Protein AF-A0A345CRF9-F1 (afdb_monomer_lite)

Structure (mmCIF, N/CA/C/O backbone):
data_AF-A0A345CRF9-F1
#
_entry.id   AF-A0A345CRF9-F1
#
loop_
_atom_site.group_PDB
_atom_site.id
_atom_site.type_symbol
_atom_site.label_atom_id
_atom_site.label_alt_id
_atom_site.label_comp_id
_atom_site.label_asym_id
_atom_site.label_entity_id
_atom_site.label_seq_id
_atom_site.pdbx_PDB_ins_code
_atom_site.Cartn_x
_atom_site.Cartn_y
_atom_site.Cartn_z
_atom_site.occupancy
_atom_site.B_iso_or_equiv
_atom_site.auth_seq_id
_atom_site.auth_comp_id
_atom_site.auth_asym_id
_atom_site.auth_atom_id
_atom_site.pdbx_PDB_model_num
ATOM 1 N N . MET A 1 1 ? -16.355 -22.067 32.790 1.00 40.66 1 MET A N 1
ATOM 2 C CA . MET A 1 1 ? -16.283 -21.937 31.319 1.00 40.66 1 MET A CA 1
ATOM 3 C C . MET A 1 1 ? -16.174 -20.460 30.984 1.00 40.66 1 MET A C 1
ATOM 5 O O . MET A 1 1 ? -17.051 -19.700 31.377 1.00 40.66 1 MET A O 1
ATOM 9 N N . LEU A 1 2 ? -15.062 -20.047 30.375 1.00 38.03 2 LEU A N 1
ATOM 10 C CA . LEU A 1 2 ? -14.796 -18.657 30.000 1.00 38.03 2 LEU A CA 1
ATOM 11 C C . LEU A 1 2 ? -15.729 -18.253 28.853 1.00 38.03 2 LEU A C 1
ATOM 13 O O . LEU A 1 2 ? -15.711 -18.870 27.791 1.00 38.03 2 LEU A O 1
ATOM 17 N N . LYS A 1 3 ? -16.559 -17.233 29.093 1.00 39.78 3 LYS A N 1
ATOM 18 C CA . LYS A 1 3 ? -17.329 -16.550 28.053 1.00 39.78 3 LYS A CA 1
ATOM 19 C C . LYS A 1 3 ? -16.331 -15.823 27.160 1.00 39.78 3 LYS A C 1
ATOM 21 O O . LYS A 1 3 ? -15.719 -14.847 27.582 1.00 39.78 3 LYS A O 1
ATOM 26 N N . ILE A 1 4 ? -16.138 -16.334 25.952 1.00 46.22 4 ILE A N 1
ATOM 27 C CA . ILE A 1 4 ? -15.401 -15.627 24.913 1.00 46.22 4 ILE A CA 1
ATOM 28 C C . ILE A 1 4 ? -16.320 -14.479 24.493 1.00 46.22 4 ILE A C 1
ATOM 30 O O . ILE A 1 4 ? -17.375 -14.718 23.909 1.00 46.22 4 ILE A O 1
ATOM 34 N N . ASN A 1 5 ? -15.974 -13.248 24.870 1.00 43.19 5 ASN A N 1
ATOM 35 C CA . ASN A 1 5 ? -16.628 -12.050 24.353 1.00 43.19 5 ASN A CA 1
ATOM 36 C C . ASN A 1 5 ? -16.257 -11.927 22.871 1.00 43.19 5 ASN A C 1
ATOM 38 O O . ASN A 1 5 ? -15.307 -11.237 22.516 1.00 43.19 5 ASN A O 1
ATOM 42 N N . TYR A 1 6 ? -16.969 -12.650 22.009 1.00 44.72 6 TYR A N 1
ATOM 43 C CA . TYR A 1 6 ? -16.973 -12.358 20.587 1.00 44.72 6 TYR A CA 1
ATOM 44 C C . TYR A 1 6 ? -17.745 -11.052 20.414 1.00 44.72 6 TYR A C 1
ATOM 46 O O . TYR A 1 6 ? -18.969 -11.039 20.532 1.00 44.72 6 TYR A O 1
ATOM 54 N N . ASN A 1 7 ? -17.013 -9.953 20.239 1.00 45.94 7 ASN A N 1
ATOM 55 C CA . ASN A 1 7 ? -17.584 -8.666 19.879 1.00 45.94 7 ASN A CA 1
ATOM 56 C C . ASN A 1 7 ? -17.727 -8.638 18.344 1.00 45.94 7 ASN A C 1
ATOM 58 O O . ASN A 1 7 ? -16.700 -8.581 17.667 1.00 45.94 7 ASN A O 1
ATOM 62 N N . PRO A 1 8 ? -18.942 -8.722 17.773 1.00 49.56 8 PRO A N 1
ATOM 63 C CA . PRO A 1 8 ? -19.148 -8.766 16.321 1.00 49.56 8 PRO A CA 1
ATOM 64 C C . PRO A 1 8 ? -18.848 -7.426 15.627 1.00 49.56 8 PRO A C 1
ATOM 66 O O . PRO A 1 8 ? -18.888 -7.349 14.402 1.00 49.56 8 PRO A O 1
ATOM 69 N N . ASP A 1 9 ? -18.548 -6.384 16.408 1.00 47.91 9 ASP A N 1
ATOM 70 C CA . ASP A 1 9 ? -18.465 -4.993 15.974 1.00 47.91 9 ASP A CA 1
ATOM 71 C C . ASP A 1 9 ? -17.027 -4.472 15.818 1.00 47.91 9 ASP A C 1
ATOM 73 O O . ASP A 1 9 ? -16.762 -3.297 16.078 1.00 47.91 9 ASP A O 1
ATOM 77 N N . GLU A 1 10 ? -16.087 -5.267 15.297 1.00 55.16 10 GLU A N 1
ATOM 78 C CA . GLU A 1 10 ? -15.010 -4.635 14.513 1.00 55.16 10 GLU A CA 1
ATOM 79 C C . GLU A 1 10 ? -15.590 -4.199 13.161 1.00 55.16 10 GLU A C 1
ATOM 81 O O . GLU A 1 10 ? -15.307 -4.739 12.092 1.00 55.16 10 GLU A O 1
ATOM 86 N N . VAL A 1 11 ? -16.480 -3.206 13.230 1.00 65.56 11 VAL A N 1
ATOM 87 C CA . VAL A 1 11 ? -17.003 -2.499 12.071 1.00 65.56 11 VAL A CA 1
ATOM 88 C C . VAL A 1 11 ? -15.799 -1.941 11.331 1.00 65.56 11 VAL A C 1
ATOM 90 O O 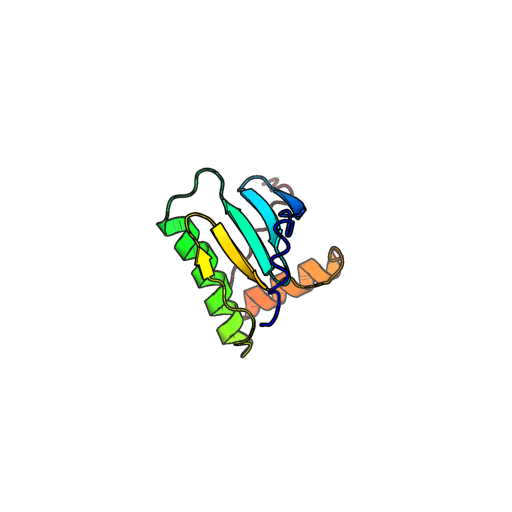. VAL A 1 11 ? -15.064 -1.108 11.860 1.00 65.56 11 VAL A O 1
ATOM 93 N N . LYS A 1 12 ? -15.604 -2.403 10.094 1.00 83.00 12 LYS A N 1
ATOM 94 C CA . LYS A 1 12 ? -14.579 -1.876 9.192 1.00 83.00 12 LYS A CA 1
ATOM 95 C C . LYS A 1 12 ? -14.725 -0.359 9.104 1.00 83.00 12 LYS A C 1
ATOM 97 O O . LYS A 1 12 ? -15.650 0.145 8.464 1.00 83.00 12 LYS A O 1
ATOM 102 N N . GLN A 1 13 ? -13.815 0.376 9.736 1.00 92.38 13 GLN A N 1
ATOM 103 C CA . GLN A 1 13 ? -13.848 1.833 9.736 1.00 92.38 13 GLN A CA 1
ATOM 104 C C . GLN A 1 13 ? -13.324 2.322 8.389 1.00 92.38 13 GLN A C 1
ATOM 106 O O . GLN A 1 13 ? -12.181 2.052 8.032 1.00 92.38 13 GLN A O 1
ATOM 111 N N . LEU A 1 14 ? -14.136 3.054 7.630 1.00 92.88 14 LEU A N 1
ATOM 112 C CA . LEU A 1 14 ? -13.679 3.679 6.392 1.00 92.88 14 LEU A CA 1
ATOM 113 C C . LEU A 1 14 ? -12.598 4.727 6.707 1.00 92.88 14 LEU A C 1
ATOM 115 O O . LEU A 1 14 ? -12.878 5.699 7.404 1.00 92.88 14 LEU A O 1
ATOM 119 N N . LEU A 1 15 ? -11.393 4.547 6.162 1.00 91.75 15 LEU A N 1
ATOM 120 C CA . LEU A 1 15 ? -10.299 5.517 6.276 1.00 91.75 15 LEU A CA 1
ATOM 121 C C . LEU A 1 15 ? -10.220 6.440 5.059 1.00 91.75 15 LEU A C 1
ATOM 123 O O . LEU A 1 15 ? -9.861 7.605 5.191 1.00 91.75 15 LEU A O 1
ATOM 127 N N . GLY A 1 16 ? -10.562 5.944 3.867 1.00 91.00 16 GLY A N 1
ATOM 128 C CA . GLY A 1 16 ? -10.509 6.769 2.665 1.00 91.00 16 GLY A CA 1
ATOM 129 C C . GLY A 1 16 ? -10.901 6.050 1.384 1.00 91.00 16 GLY A C 1
ATOM 130 O O . GLY A 1 16 ? -10.988 4.823 1.324 1.00 91.00 16 GLY A O 1
ATOM 131 N N . LYS A 1 17 ? -11.138 6.840 0.336 1.00 92.62 17 LYS A N 1
ATOM 132 C CA . LYS A 1 17 ? -11.431 6.378 -1.024 1.00 92.62 17 LYS A CA 1
ATOM 133 C C . LYS A 1 17 ? -10.486 7.074 -1.992 1.00 92.62 17 LYS A C 1
ATOM 135 O O . LYS A 1 17 ? -10.360 8.292 -1.951 1.00 92.62 17 LYS A O 1
ATOM 140 N N . GLY A 1 18 ? -9.847 6.296 -2.854 1.00 86.62 18 GLY A N 1
ATOM 141 C CA . GLY A 1 18 ? -9.006 6.783 -3.942 1.00 86.62 18 GLY A CA 1
ATOM 142 C C . GLY A 1 18 ? -9.513 6.295 -5.295 1.00 86.62 18 GLY A C 1
ATOM 143 O O . GLY A 1 18 ? -10.440 5.489 -5.381 1.00 86.62 18 GLY A O 1
ATOM 144 N N . SER A 1 19 ? -8.860 6.743 -6.366 1.00 86.62 19 SER A N 1
ATOM 145 C CA . SER A 1 19 ? -9.205 6.369 -7.746 1.00 86.62 19 SER A CA 1
ATOM 146 C C . SER A 1 19 ? -9.177 4.854 -7.992 1.00 86.62 19 SER A C 1
ATOM 148 O O . SER A 1 19 ? -9.957 4.351 -8.796 1.00 86.62 19 SER A O 1
ATOM 150 N N . ARG A 1 20 ? -8.318 4.122 -7.269 1.00 85.19 20 ARG A N 1
ATOM 151 C CA . ARG A 1 20 ? -8.071 2.679 -7.454 1.00 85.19 20 ARG A CA 1
ATOM 152 C C . ARG A 1 20 ? -8.608 1.790 -6.328 1.00 85.19 20 ARG A C 1
ATOM 154 O O . ARG A 1 20 ? -8.313 0.597 -6.297 1.00 85.19 20 ARG A O 1
ATOM 161 N N . GLY A 1 21 ? -9.371 2.334 -5.378 1.00 88.88 21 GLY A N 1
ATOM 162 C CA . GLY A 1 21 ? -9.914 1.512 -4.297 1.00 88.88 21 GLY A CA 1
ATOM 163 C C . GLY A 1 21 ? -10.392 2.265 -3.064 1.00 88.88 21 GLY A C 1
ATOM 164 O O . GLY A 1 21 ? -10.383 3.491 -2.998 1.00 88.88 21 GLY A O 1
ATOM 165 N N . THR A 1 22 ? -10.817 1.494 -2.070 1.00 92.88 22 THR A N 1
ATOM 166 C CA . THR A 1 22 ? -11.285 1.982 -0.767 1.00 92.88 22 THR A CA 1
ATOM 167 C C . THR A 1 22 ? -10.466 1.342 0.347 1.00 92.88 22 THR A C 1
ATOM 169 O O . THR A 1 22 ? -10.188 0.147 0.286 1.00 92.88 22 THR A O 1
ATOM 172 N N . VAL A 1 23 ? -10.085 2.127 1.353 1.00 92.88 23 VAL A N 1
ATOM 173 C CA . VAL A 1 23 ? -9.265 1.685 2.486 1.00 92.88 23 VAL A CA 1
ATOM 174 C C . VAL A 1 23 ? -10.102 1.666 3.759 1.00 92.88 23 VAL A C 1
ATOM 176 O O . VAL A 1 23 ? -10.774 2.648 4.084 1.00 92.88 23 VAL A O 1
ATOM 179 N N . TYR A 1 24 ? -10.027 0.558 4.487 1.00 93.62 24 TYR A N 1
ATOM 180 C CA . TYR A 1 24 ? -10.706 0.334 5.757 1.00 93.62 24 TYR A CA 1
ATOM 181 C C . TYR A 1 24 ? -9.700 -0.018 6.853 1.00 93.62 24 TYR A C 1
ATOM 183 O O . TYR A 1 24 ? -8.685 -0.642 6.558 1.00 93.62 24 TYR A O 1
ATOM 191 N N . LYS A 1 25 ? -10.001 0.325 8.105 1.00 92.38 25 LYS A N 1
ATOM 192 C CA . LYS A 1 25 ? -9.313 -0.180 9.297 1.00 92.38 25 LYS A CA 1
ATOM 193 C C . LYS A 1 25 ? -10.095 -1.354 9.889 1.00 92.38 25 LYS A C 1
ATOM 195 O O . LYS A 1 25 ? -11.317 -1.272 10.000 1.00 92.38 25 LYS A O 1
ATOM 200 N N . GLU A 1 26 ? -9.389 -2.407 10.278 1.00 90.25 26 GLU A N 1
ATOM 201 C CA . GLU A 1 26 ? -9.902 -3.593 10.977 1.00 90.25 26 GLU A CA 1
ATOM 202 C C . GLU A 1 26 ? -8.872 -3.971 12.054 1.00 90.25 26 GLU A C 1
ATOM 204 O O . GLU A 1 26 ? -7.770 -4.427 11.729 1.00 90.25 26 GLU A O 1
ATOM 209 N N . GLY A 1 27 ? -9.179 -3.671 13.320 1.00 89.00 27 GLY A N 1
ATOM 210 C CA . GLY A 1 27 ? -8.240 -3.796 14.438 1.00 89.00 27 GLY A CA 1
ATOM 211 C C . GLY A 1 27 ? -6.927 -3.035 14.199 1.00 89.00 27 GLY A C 1
ATOM 212 O O . GLY A 1 27 ? -6.923 -1.833 13.914 1.00 89.00 27 GLY A O 1
ATOM 213 N N . GLU A 1 28 ? -5.812 -3.764 14.265 1.00 89.56 28 GLU A N 1
ATOM 214 C CA . GLU A 1 28 ? -4.441 -3.279 14.021 1.00 89.56 28 GLU A CA 1
ATOM 215 C C . GLU A 1 28 ? -4.020 -3.360 12.542 1.00 89.56 28 GLU A C 1
ATOM 217 O O . GLU A 1 28 ? -2.836 -3.313 12.204 1.00 89.56 28 GLU A O 1
ATOM 222 N N . THR A 1 29 ? -4.981 -3.510 11.629 1.00 90.88 29 THR A N 1
ATOM 223 C CA . THR A 1 29 ? -4.710 -3.678 10.199 1.00 90.88 29 THR A CA 1
ATOM 224 C C . THR A 1 29 ? -5.509 -2.715 9.334 1.00 90.88 29 THR A C 1
ATOM 226 O O . THR A 1 29 ? -6.556 -2.196 9.725 1.00 90.88 29 THR A O 1
ATOM 229 N N . VAL A 1 30 ? -4.998 -2.480 8.130 1.00 92.25 30 VAL A N 1
ATOM 230 C CA . VAL A 1 30 ? -5.697 -1.805 7.042 1.00 92.25 30 VAL A CA 1
ATOM 231 C C . VAL A 1 30 ? -5.978 -2.780 5.913 1.00 92.25 30 VAL A C 1
ATOM 233 O O . VAL A 1 30 ? -5.140 -3.605 5.559 1.00 92.25 30 VAL A O 1
ATOM 236 N N . LEU A 1 31 ? -7.165 -2.655 5.332 1.00 92.88 31 LEU A N 1
ATOM 237 C CA . LEU A 1 31 ? -7.637 -3.409 4.181 1.00 92.88 31 LEU A CA 1
ATOM 238 C C . LEU A 1 31 ? -7.902 -2.438 3.036 1.00 92.88 31 LEU A C 1
ATOM 240 O O . LEU A 1 31 ? -8.824 -1.623 3.106 1.00 92.88 31 LEU A O 1
ATOM 244 N N . LYS A 1 32 ? -7.128 -2.541 1.957 1.00 92.00 32 LYS A N 1
ATOM 245 C CA . LYS A 1 32 ? -7.403 -1.847 0.699 1.00 92.00 32 LYS A CA 1
ATOM 246 C C . LYS A 1 32 ? -8.176 -2.782 -0.221 1.00 92.00 32 LYS A C 1
ATOM 248 O O . LYS A 1 32 ? -7.613 -3.728 -0.766 1.00 92.00 32 LYS A O 1
ATOM 253 N N . LYS A 1 33 ? -9.457 -2.484 -0.427 1.00 91.12 33 LYS A N 1
ATOM 254 C CA . LYS A 1 33 ? -10.277 -3.111 -1.466 1.00 91.12 33 LYS A CA 1
ATOM 255 C C . LYS A 1 33 ? -10.007 -2.407 -2.788 1.00 91.12 33 LYS A C 1
ATOM 257 O O . LYS A 1 33 ? -10.314 -1.218 -2.925 1.00 91.12 33 LYS A O 1
ATOM 262 N N . THR A 1 34 ? -9.421 -3.117 -3.741 1.00 86.88 34 THR A N 1
ATOM 263 C CA . THR A 1 34 ? -9.099 -2.567 -5.060 1.00 86.88 34 THR A CA 1
ATOM 264 C C . THR A 1 34 ? -10.357 -2.476 -5.924 1.00 86.88 34 THR A C 1
ATOM 266 O O . THR A 1 34 ? -11.318 -3.229 -5.743 1.00 86.88 34 THR A O 1
ATOM 269 N N . LYS A 1 35 ? -10.391 -1.490 -6.823 1.00 85.31 35 LYS A N 1
ATOM 270 C CA . LYS A 1 35 ? -11.460 -1.328 -7.812 1.00 85.31 35 LYS A CA 1
ATOM 271 C C . LYS A 1 35 ? -10.915 -1.739 -9.177 1.00 85.31 35 LYS A C 1
ATOM 273 O O . LYS A 1 35 ? -9.895 -1.197 -9.589 1.00 85.31 35 LYS A O 1
ATOM 278 N N . ASP A 1 36 ? -11.597 -2.668 -9.841 1.00 81.50 36 ASP A N 1
ATOM 279 C CA . ASP A 1 36 ? -11.338 -3.074 -11.230 1.00 81.50 36 ASP A CA 1
ATOM 280 C C . ASP A 1 36 ? -9.894 -3.540 -11.523 1.00 81.50 36 ASP A C 1
ATOM 282 O O . ASP A 1 36 ? -9.431 -3.422 -12.653 1.00 81.50 36 ASP A O 1
ATOM 286 N N . LEU A 1 37 ? -9.176 -4.075 -10.523 1.00 80.88 37 LEU A N 1
ATOM 287 C CA . LEU A 1 37 ? -7.851 -4.675 -10.720 1.00 80.88 37 LEU A CA 1
ATOM 288 C C . LEU A 1 37 ? -7.950 -6.188 -10.899 1.00 80.88 37 LEU A C 1
ATOM 290 O O . LEU A 1 37 ? -8.695 -6.872 -10.193 1.00 80.88 37 LEU A O 1
ATOM 294 N N . THR A 1 38 ? -7.145 -6.711 -11.815 1.00 86.06 38 THR A N 1
ATOM 295 C CA . THR A 1 38 ? -6.919 -8.145 -11.977 1.00 86.06 38 THR A CA 1
ATOM 296 C C . THR A 1 38 ? -6.154 -8.711 -10.774 1.00 86.06 38 THR A C 1
ATOM 298 O O . THR A 1 38 ? -5.399 -7.984 -10.120 1.00 86.06 38 THR A O 1
ATOM 301 N N . PRO A 1 39 ? -6.266 -10.022 -10.490 1.00 85.31 39 PRO A N 1
ATOM 302 C CA . PRO A 1 39 ? -5.470 -10.657 -9.441 1.00 85.31 39 PRO A CA 1
ATOM 303 C C . PRO A 1 39 ? -3.966 -10.387 -9.585 1.00 85.31 39 PRO A C 1
ATOM 305 O O . PRO A 1 39 ? -3.308 -10.087 -8.596 1.00 85.31 39 PRO A O 1
ATOM 308 N N . ASN A 1 40 ? -3.430 -10.403 -10.810 1.00 85.88 40 ASN A N 1
ATOM 309 C CA . ASN A 1 40 ? -2.010 -10.137 -11.066 1.00 85.88 40 ASN A CA 1
ATOM 310 C C . ASN A 1 40 ? -1.589 -8.715 -10.670 1.00 85.88 40 ASN A C 1
ATOM 312 O O . ASN A 1 40 ? -0.499 -8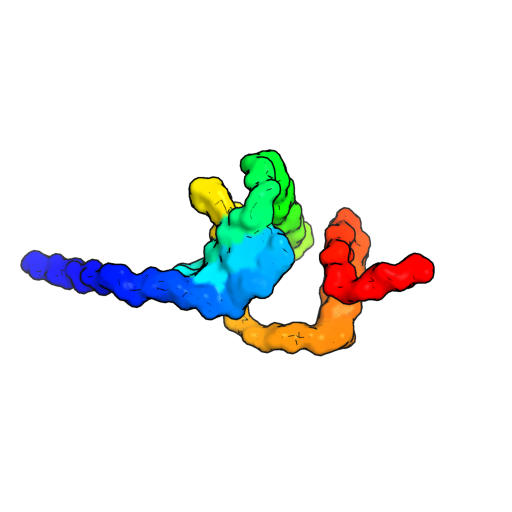.533 -10.139 1.00 85.88 40 ASN A O 1
ATOM 316 N N . GLU A 1 41 ? -2.442 -7.713 -10.886 1.00 85.44 41 GLU A N 1
ATOM 317 C CA . GLU A 1 41 ? -2.165 -6.335 -10.459 1.00 85.44 41 GLU A CA 1
ATOM 318 C C . GLU A 1 41 ? -2.218 -6.191 -8.934 1.00 85.44 41 GLU A C 1
ATOM 320 O O . GLU A 1 41 ? -1.419 -5.453 -8.359 1.00 85.44 41 GLU A O 1
ATOM 325 N N . ILE A 1 42 ? -3.113 -6.925 -8.266 1.00 84.94 42 ILE A N 1
ATOM 326 C CA . ILE A 1 42 ? -3.173 -6.983 -6.797 1.00 84.94 42 ILE A CA 1
ATOM 327 C C . ILE A 1 42 ? -1.902 -7.644 -6.241 1.00 84.94 42 ILE A C 1
ATOM 329 O O . ILE A 1 42 ? -1.294 -7.109 -5.314 1.00 84.94 42 ILE A O 1
ATOM 333 N N . PHE A 1 43 ? -1.467 -8.761 -6.837 1.00 87.19 43 PHE A N 1
ATOM 334 C CA . PHE A 1 43 ? -0.202 -9.422 -6.500 1.00 87.19 43 PHE A CA 1
ATOM 335 C C . PHE A 1 43 ? 0.999 -8.512 -6.717 1.00 87.19 43 PHE A C 1
ATOM 337 O O . PHE A 1 43 ? 1.866 -8.435 -5.852 1.00 87.19 43 PHE A O 1
ATOM 344 N N . HIS A 1 44 ? 1.039 -7.791 -7.836 1.00 85.94 44 HIS A N 1
ATOM 345 C CA . HIS A 1 44 ? 2.109 -6.843 -8.107 1.00 85.94 44 HIS A CA 1
ATOM 346 C C . HIS A 1 44 ? 2.177 -5.746 -7.034 1.00 85.94 44 HIS A C 1
ATOM 348 O O . HIS A 1 44 ? 3.253 -5.495 -6.500 1.00 85.94 44 HIS A O 1
ATOM 354 N N . GLU A 1 45 ? 1.045 -5.140 -6.651 1.00 83.12 45 GLU A N 1
ATOM 355 C CA . GLU A 1 45 ? 1.029 -4.129 -5.582 1.00 83.12 45 GLU A CA 1
ATOM 356 C C . GLU A 1 45 ? 1.503 -4.684 -4.231 1.00 83.12 45 GLU A C 1
ATOM 358 O O . GLU A 1 45 ? 2.297 -4.030 -3.556 1.00 83.12 45 GLU A O 1
ATOM 363 N N . ALA A 1 46 ? 1.053 -5.881 -3.842 1.00 86.31 46 ALA A N 1
ATOM 364 C CA . ALA A 1 46 ? 1.475 -6.505 -2.588 1.00 86.31 46 ALA A CA 1
ATOM 365 C C . ALA A 1 46 ? 2.979 -6.834 -2.587 1.00 86.31 46 ALA A C 1
ATOM 367 O O . ALA A 1 46 ? 3.685 -6.474 -1.645 1.00 86.31 46 ALA A O 1
ATOM 368 N N . ASN A 1 47 ? 3.483 -7.423 -3.676 1.00 86.94 47 ASN A N 1
ATOM 369 C CA . ASN A 1 47 ? 4.896 -7.777 -3.813 1.00 86.94 47 ASN A CA 1
ATOM 370 C C . ASN A 1 47 ? 5.800 -6.541 -3.752 1.00 86.94 47 ASN A C 1
ATOM 372 O O . ASN A 1 47 ? 6.810 -6.564 -3.056 1.00 86.94 47 ASN A O 1
ATOM 376 N N . MET A 1 48 ? 5.416 -5.437 -4.400 1.00 84.69 48 MET A N 1
ATOM 377 C CA . MET A 1 48 ? 6.177 -4.184 -4.331 1.00 84.69 48 MET A CA 1
ATOM 378 C C . MET A 1 48 ? 6.301 -3.659 -2.891 1.00 84.69 48 MET A C 1
ATOM 380 O O . MET A 1 48 ? 7.355 -3.149 -2.498 1.00 84.69 48 MET A O 1
ATOM 384 N N . CYS A 1 49 ? 5.246 -3.789 -2.077 1.00 82.69 49 CYS A N 1
ATOM 385 C CA . CYS A 1 49 ? 5.302 -3.426 -0.661 1.00 82.69 49 CYS A CA 1
ATOM 386 C C . CYS A 1 49 ? 6.260 -4.329 0.131 1.00 82.69 49 CYS A C 1
ATOM 388 O O . CYS A 1 49 ? 7.034 -3.831 0.956 1.00 82.69 49 CYS A O 1
ATOM 390 N N . ASP A 1 50 ? 6.234 -5.634 -0.128 1.00 84.12 50 ASP A N 1
ATOM 391 C CA . ASP A 1 50 ? 7.090 -6.608 0.551 1.00 84.12 50 ASP A CA 1
ATOM 392 C C . ASP A 1 50 ? 8.563 -6.469 0.171 1.00 84.12 50 ASP A C 1
ATOM 394 O O . ASP A 1 50 ? 9.428 -6.463 1.049 1.00 84.12 50 ASP A O 1
ATOM 398 N N . GLU A 1 51 ? 8.862 -6.262 -1.110 1.00 84.38 51 GLU A N 1
ATOM 399 C CA . GLU A 1 51 ? 10.219 -6.004 -1.594 1.00 84.38 51 GLU A CA 1
ATOM 400 C C . GLU A 1 51 ? 10.819 -4.772 -0.911 1.00 84.38 51 GLU A C 1
ATOM 402 O O . GLU A 1 51 ? 11.932 -4.828 -0.375 1.00 84.38 51 GLU A O 1
ATOM 407 N N . TYR A 1 52 ? 10.059 -3.675 -0.819 1.00 81.56 52 TYR A N 1
ATOM 408 C CA . TYR A 1 52 ? 10.512 -2.487 -0.100 1.00 81.56 52 TYR A CA 1
ATOM 409 C C . TYR A 1 52 ? 10.766 -2.776 1.388 1.00 81.56 52 TYR A C 1
ATOM 411 O O . TYR A 1 52 ? 11.794 -2.370 1.940 1.00 81.56 52 TYR A O 1
ATOM 419 N N . ASN A 1 53 ? 9.874 -3.522 2.045 1.00 80.00 53 ASN A N 1
ATOM 420 C CA . ASN A 1 53 ? 10.035 -3.926 3.441 1.00 80.00 53 ASN A CA 1
ATOM 421 C C . ASN A 1 53 ? 11.313 -4.753 3.680 1.00 80.00 53 ASN A C 1
ATOM 423 O O . ASN A 1 53 ? 12.035 -4.511 4.656 1.00 80.00 53 ASN A O 1
ATOM 427 N N . ILE A 1 54 ? 11.647 -5.656 2.755 1.00 79.62 54 ILE A N 1
ATOM 428 C CA . ILE A 1 54 ? 12.906 -6.410 2.768 1.00 79.62 54 ILE A CA 1
ATOM 429 C C . ILE A 1 54 ? 14.103 -5.454 2.646 1.00 79.62 54 ILE A C 1
ATOM 431 O O . ILE A 1 54 ? 15.048 -5.552 3.435 1.00 79.62 54 ILE A O 1
ATOM 435 N N . THR A 1 55 ? 14.059 -4.472 1.734 1.00 77.94 55 THR A N 1
ATOM 436 C CA . THR A 1 55 ? 15.186 -3.533 1.531 1.00 77.94 55 THR A CA 1
ATOM 437 C C . THR A 1 55 ? 15.489 -2.657 2.749 1.00 77.94 55 THR A C 1
ATOM 439 O O . THR A 1 55 ? 16.647 -2.287 2.975 1.00 77.94 55 THR A O 1
ATOM 442 N N . LYS A 1 56 ? 14.473 -2.353 3.569 1.00 76.06 56 LYS A N 1
ATOM 443 C CA . LYS A 1 56 ? 14.620 -1.606 4.829 1.00 76.06 56 LYS A CA 1
ATOM 444 C C . LYS A 1 56 ? 14.850 -2.509 6.052 1.00 76.06 56 LYS A C 1
ATOM 446 O O . LYS A 1 56 ? 14.854 -2.011 7.174 1.00 76.06 56 LYS A O 1
ATOM 451 N N . ARG A 1 57 ? 15.050 -3.822 5.845 1.00 74.25 57 ARG A N 1
ATOM 452 C CA . ARG A 1 57 ? 15.213 -4.858 6.889 1.00 74.25 57 ARG A CA 1
ATOM 453 C C . ARG A 1 57 ? 14.068 -4.873 7.911 1.00 74.25 57 ARG A C 1
ATOM 455 O O . ARG A 1 57 ? 14.272 -5.185 9.082 1.00 74.25 57 ARG A O 1
ATOM 462 N N . SER A 1 58 ? 12.861 -4.517 7.474 1.00 68.94 58 SER A N 1
ATOM 463 C CA . SER A 1 58 ? 11.666 -4.482 8.313 1.00 68.94 58 SER A CA 1
ATOM 464 C C . SER A 1 58 ? 10.751 -5.630 7.917 1.00 68.94 58 SER A C 1
ATOM 466 O O . SER A 1 58 ? 9.998 -5.539 6.957 1.00 68.94 58 SER A O 1
ATOM 468 N N . PHE A 1 59 ? 10.811 -6.713 8.684 1.00 63.00 59 PHE A N 1
ATOM 469 C CA . PHE A 1 59 ? 9.992 -7.909 8.458 1.00 63.00 59 PHE A CA 1
ATOM 470 C C . PHE A 1 59 ? 8.607 -7.828 9.117 1.00 63.00 59 PHE A C 1
ATOM 472 O O . PHE A 1 59 ? 7.782 -8.714 8.940 1.00 63.00 59 PHE A O 1
ATOM 479 N N . GLN A 1 60 ? 8.345 -6.771 9.889 1.00 63.25 60 GLN A N 1
ATOM 480 C CA . GLN A 1 60 ? 7.130 -6.638 10.699 1.00 6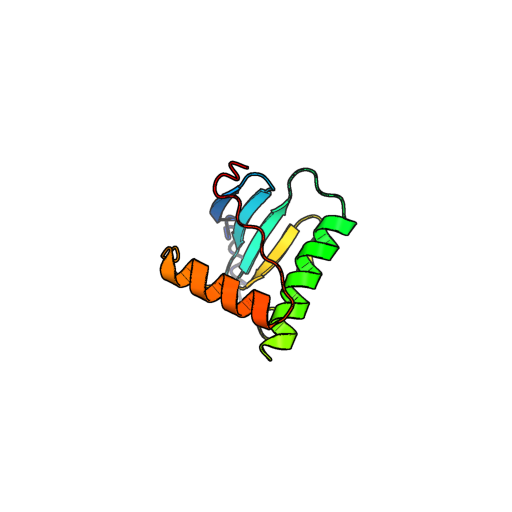3.25 60 GLN A CA 1
ATOM 481 C C . GLN A 1 60 ? 5.913 -6.121 9.914 1.00 63.25 60 GLN A C 1
ATOM 483 O O . GLN A 1 60 ? 4.828 -6.055 10.477 1.00 63.25 60 GLN A O 1
ATOM 488 N N . ASN A 1 61 ? 6.074 -5.763 8.632 1.00 67.19 61 ASN A N 1
ATOM 489 C CA . ASN A 1 61 ? 5.063 -5.020 7.871 1.00 67.19 61 ASN A CA 1
ATOM 490 C C . ASN A 1 61 ? 4.629 -5.672 6.552 1.00 67.19 61 ASN A C 1
ATOM 492 O O . ASN A 1 61 ? 4.285 -4.952 5.615 1.00 67.19 61 ASN A O 1
ATOM 496 N N . ALA A 1 62 ? 4.664 -7.004 6.470 1.00 76.00 62 ALA A N 1
ATOM 497 C CA . ALA A 1 62 ? 4.329 -7.721 5.242 1.00 76.00 62 ALA A CA 1
ATOM 498 C C . ALA A 1 62 ? 2.891 -7.435 4.766 1.00 76.00 62 ALA A C 1
ATOM 500 O O . ALA A 1 62 ? 1.945 -7.416 5.562 1.00 76.00 62 ALA A O 1
ATOM 501 N N . ALA A 1 63 ? 2.742 -7.221 3.463 1.00 84.94 63 ALA A N 1
ATOM 502 C CA . ALA A 1 63 ? 1.466 -7.196 2.783 1.00 84.94 63 ALA A CA 1
ATOM 503 C C . ALA A 1 63 ? 0.953 -8.631 2.628 1.00 84.94 63 ALA A C 1
ATOM 505 O O . ALA A 1 63 ? 1.688 -9.561 2.319 1.00 84.94 63 ALA A O 1
ATOM 506 N N . THR A 1 64 ? -0.341 -8.828 2.840 1.00 88.25 64 THR A N 1
ATOM 507 C CA . THR A 1 64 ? -1.003 -10.109 2.573 1.00 88.25 64 THR A CA 1
ATOM 508 C C . THR A 1 64 ? -2.215 -9.872 1.696 1.00 88.25 64 THR A C 1
ATOM 510 O O . THR A 1 64 ? -2.848 -8.819 1.768 1.00 88.25 64 THR A O 1
ATOM 513 N N . ILE A 1 65 ? -2.541 -10.842 0.849 1.00 87.50 65 ILE A N 1
ATOM 514 C CA . ILE A 1 65 ? -3.738 -10.783 0.014 1.00 87.50 65 ILE A CA 1
ATOM 515 C C . ILE A 1 65 ? -4.806 -11.652 0.665 1.00 87.50 65 ILE A C 1
ATOM 517 O O . ILE A 1 65 ? -4.585 -12.833 0.923 1.00 87.50 65 ILE A O 1
ATOM 521 N N . VAL A 1 66 ? -5.956 -11.045 0.947 1.00 84.88 66 VAL A N 1
ATOM 522 C CA . VAL A 1 66 ? -7.149 -11.724 1.461 1.00 84.88 66 VAL A CA 1
ATOM 523 C C . VAL A 1 66 ? -8.279 -11.418 0.490 1.00 84.88 66 VAL A C 1
ATOM 525 O O . VAL A 1 66 ? -8.691 -10.262 0.359 1.00 84.88 66 VAL A O 1
ATOM 528 N N . ASP A 1 67 ? -8.741 -12.440 -0.227 1.00 83.38 67 ASP A N 1
ATOM 529 C CA . ASP A 1 67 ? -9.632 -12.300 -1.383 1.00 83.38 67 ASP A CA 1
ATOM 530 C C . ASP A 1 67 ? -9.063 -11.291 -2.407 1.00 83.38 67 ASP A C 1
ATOM 532 O O . ASP A 1 67 ? -7.931 -11.430 -2.859 1.00 83.38 67 ASP A O 1
ATOM 536 N N . ASN A 1 68 ? -9.818 -10.239 -2.740 1.00 82.69 68 ASN A N 1
ATOM 537 C CA . ASN A 1 68 ? -9.390 -9.141 -3.616 1.00 82.69 68 ASN A CA 1
ATOM 538 C C . ASN A 1 68 ? -8.951 -7.893 -2.824 1.00 82.69 68 ASN A C 1
ATOM 540 O O . ASN A 1 68 ? -9.136 -6.759 -3.276 1.00 82.69 68 ASN A O 1
ATOM 544 N N . CYS A 1 69 ? -8.445 -8.077 -1.603 1.00 87.12 69 CYS A N 1
ATOM 545 C CA . CYS A 1 69 ? -7.974 -6.990 -0.749 1.00 87.12 69 CYS A CA 1
ATOM 546 C C . CYS A 1 69 ? -6.493 -7.149 -0.415 1.00 87.12 69 CYS A C 1
ATOM 548 O O . CYS A 1 69 ? -6.018 -8.250 -0.146 1.00 87.12 69 CYS A O 1
ATOM 550 N N . ILE A 1 70 ? -5.791 -6.019 -0.351 1.00 90.81 70 ILE A N 1
ATOM 551 C CA . ILE A 1 70 ? -4.434 -5.945 0.191 1.00 90.81 70 ILE A CA 1
ATOM 552 C C . ILE A 1 70 ? -4.557 -5.584 1.671 1.00 90.81 70 ILE A C 1
ATOM 554 O O . ILE A 1 70 ? -5.133 -4.547 2.012 1.00 90.81 70 ILE A O 1
ATOM 558 N N . LYS A 1 71 ? -4.045 -6.447 2.543 1.00 91.31 71 LYS A N 1
ATOM 559 C CA . LYS A 1 71 ? -4.024 -6.282 3.995 1.00 91.31 71 LYS A CA 1
ATOM 560 C C . LYS A 1 71 ? -2.613 -5.935 4.456 1.00 91.31 71 LYS A C 1
ATOM 562 O O 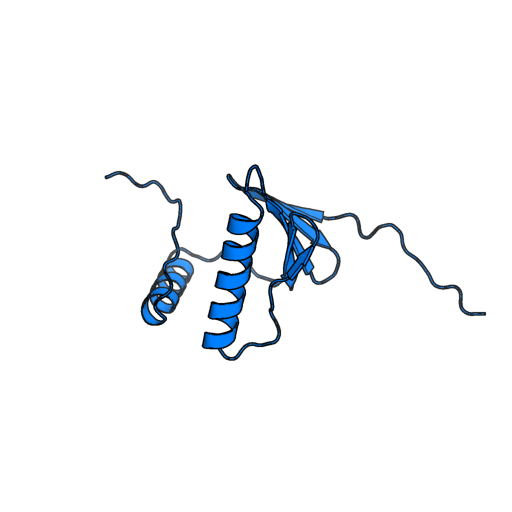. LYS A 1 71 ? -1.661 -6.622 4.098 1.00 91.31 71 LYS A O 1
ATOM 567 N N . MET A 1 72 ? -2.482 -4.882 5.256 1.00 90.88 72 MET A N 1
ATOM 568 C CA . MET A 1 72 ? -1.208 -4.420 5.824 1.00 90.88 72 MET A CA 1
ATOM 569 C C . MET A 1 72 ? -1.409 -3.987 7.283 1.00 90.88 72 MET A C 1
ATOM 571 O O . MET A 1 72 ? -2.551 -3.736 7.678 1.00 90.88 72 MET A O 1
ATOM 575 N N . PRO A 1 73 ? -0.353 -3.860 8.101 1.00 89.12 73 PRO A N 1
ATOM 576 C CA . PRO A 1 73 ? -0.489 -3.268 9.429 1.00 89.12 73 PRO A CA 1
ATOM 577 C C . PRO A 1 73 ? -0.954 -1.815 9.361 1.00 89.12 73 PRO A C 1
ATOM 579 O O . PRO A 1 73 ? -0.555 -1.055 8.475 1.00 89.12 73 PRO A O 1
ATOM 582 N N . PHE A 1 74 ? -1.800 -1.421 10.309 1.00 89.25 74 PHE A N 1
ATOM 583 C CA . PHE A 1 74 ? -2.166 -0.024 10.480 1.00 89.25 74 PHE A CA 1
ATOM 584 C C . PHE A 1 74 ? -0.977 0.742 11.064 1.00 89.25 74 PHE A C 1
ATOM 586 O O . PHE A 1 74 ? -0.418 0.363 12.090 1.00 89.25 74 PHE A O 1
ATOM 593 N N . VAL A 1 75 ? -0.608 1.846 10.419 1.00 86.50 75 VAL A N 1
ATOM 594 C CA . VAL A 1 75 ? 0.407 2.769 10.926 1.00 86.50 75 VAL A CA 1
ATOM 595 C C . VAL A 1 75 ? -0.308 4.036 11.358 1.00 86.50 75 VAL A C 1
ATOM 597 O O . VAL A 1 75 ? -0.911 4.720 10.533 1.00 86.50 75 VAL A O 1
ATOM 600 N N . ASN A 1 76 ? -0.249 4.343 12.653 1.00 86.94 76 ASN A N 1
ATOM 601 C CA . ASN A 1 76 ? -0.749 5.616 13.149 1.00 86.94 76 ASN A CA 1
ATOM 602 C C . ASN A 1 76 ? 0.182 6.742 12.683 1.00 86.94 76 ASN A C 1
ATOM 604 O O . ASN A 1 76 ? 1.398 6.652 12.856 1.00 86.94 76 ASN A O 1
ATOM 608 N N . GLY A 1 77 ? -0.381 7.793 12.101 1.00 86.62 77 GLY A N 1
ATOM 609 C CA . GLY A 1 77 ? 0.398 8.892 11.553 1.00 86.62 77 GLY A CA 1
ATOM 610 C C . GLY A 1 77 ? -0.477 10.015 11.022 1.00 86.62 77 GLY A C 1
ATOM 611 O O . GLY A 1 77 ? -1.705 9.939 11.042 1.00 86.62 77 GLY A O 1
ATOM 612 N N . GLU A 1 78 ? 0.183 11.059 10.539 1.00 87.88 78 GLU A N 1
ATOM 613 C CA . GLU A 1 78 ? -0.447 12.241 9.960 1.00 87.88 78 GLU A CA 1
ATOM 614 C C . GLU A 1 78 ? -0.218 12.282 8.445 1.00 87.88 78 GLU A C 1
ATOM 616 O O . GLU A 1 78 ? 0.608 11.548 7.896 1.00 87.88 78 GLU A O 1
ATOM 621 N N . THR A 1 79 ? -0.967 13.139 7.748 1.00 87.00 79 THR A N 1
ATOM 622 C CA . THR A 1 79 ? -0.733 13.352 6.314 1.00 87.00 79 THR A CA 1
ATOM 623 C C . THR A 1 79 ? 0.649 13.988 6.128 1.00 87.00 79 THR A C 1
ATOM 625 O O . THR A 1 79 ? 0.901 15.029 6.736 1.00 87.00 79 THR A O 1
ATOM 628 N N . PRO A 1 80 ? 1.543 13.404 5.309 1.00 87.88 80 PRO A N 1
ATOM 629 C CA . PRO A 1 80 ? 2.887 13.938 5.127 1.00 87.88 80 PRO A CA 1
ATOM 630 C C . PRO A 1 80 ? 2.844 15.320 4.470 1.00 87.88 80 PRO A C 1
ATOM 632 O O . PRO A 1 80 ? 2.015 15.583 3.594 1.00 87.88 80 PRO A O 1
ATOM 635 N N . SER A 1 81 ? 3.781 16.193 4.842 1.00 93.50 81 SER A N 1
ATOM 636 C CA . SER A 1 81 ? 3.981 17.450 4.126 1.00 93.50 81 SER A CA 1
ATOM 637 C C . SER A 1 81 ? 4.554 17.203 2.723 1.00 93.50 81 SER A C 1
ATOM 639 O O . SER A 1 81 ? 4.994 16.099 2.372 1.00 93.50 81 SER A O 1
ATOM 641 N N . PHE A 1 82 ? 4.611 18.254 1.901 1.00 91.19 82 PHE A N 1
ATOM 642 C CA . PHE A 1 82 ? 5.297 18.185 0.609 1.00 91.19 82 PHE A CA 1
ATOM 643 C C . PHE A 1 82 ? 6.771 17.773 0.763 1.00 91.19 82 PHE A C 1
ATOM 645 O O . PHE A 1 82 ? 7.259 16.933 0.007 1.00 91.19 82 PHE A O 1
ATOM 652 N N . GLN A 1 83 ? 7.468 18.314 1.768 1.00 94.06 83 GLN A N 1
ATOM 653 C CA . GLN A 1 83 ? 8.881 18.017 2.003 1.00 94.06 83 GLN A CA 1
ATOM 654 C C . GLN A 1 83 ? 9.092 16.567 2.463 1.00 94.06 83 GLN A C 1
ATOM 656 O O . GLN A 1 83 ? 10.042 15.916 2.016 1.00 94.06 83 GLN A O 1
ATOM 661 N N . ASP A 1 84 ? 8.190 16.041 3.295 1.00 90.25 84 ASP A N 1
ATOM 662 C CA . ASP A 1 84 ? 8.213 14.633 3.712 1.00 90.25 84 ASP A CA 1
ATOM 663 C C . ASP A 1 84 ? 7.992 13.715 2.510 1.00 90.25 84 ASP A C 1
ATOM 665 O O . ASP A 1 84 ? 8.729 12.749 2.308 1.00 90.25 84 ASP A O 1
ATOM 669 N N . THR A 1 85 ? 7.027 14.070 1.657 1.00 90.81 85 THR A N 1
ATOM 670 C CA . THR A 1 85 ? 6.719 13.332 0.428 1.00 90.81 85 THR A CA 1
ATOM 671 C C . THR A 1 85 ? 7.921 13.310 -0.518 1.00 90.81 85 THR A C 1
ATOM 673 O O . THR A 1 85 ? 8.324 12.242 -0.975 1.00 90.81 85 THR A O 1
ATOM 676 N N . LEU A 1 86 ? 8.545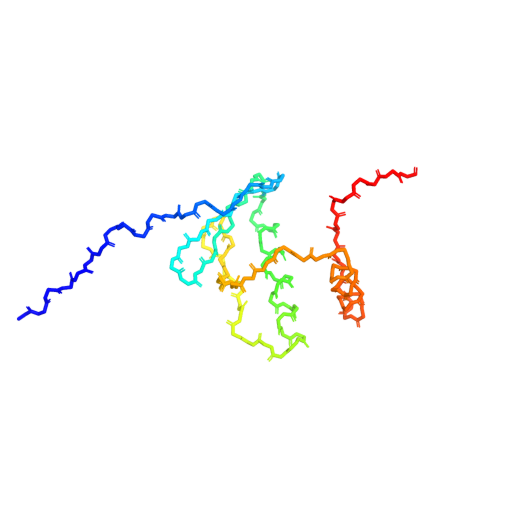 14.465 -0.776 1.00 91.50 86 LEU A N 1
ATOM 677 C CA . LEU A 1 86 ? 9.734 14.568 -1.627 1.00 91.50 86 LEU A CA 1
ATOM 678 C C . LEU A 1 86 ? 10.904 13.748 -1.068 1.00 91.50 86 LEU A C 1
ATOM 680 O O . LEU A 1 86 ? 11.605 13.058 -1.810 1.00 91.50 86 LEU A O 1
ATOM 684 N N . THR A 1 87 ? 11.105 13.795 0.249 1.00 91.75 87 THR A N 1
ATOM 685 C CA . THR A 1 87 ? 12.139 13.006 0.927 1.00 91.75 87 THR A CA 1
ATOM 686 C C . THR A 1 87 ? 11.877 11.507 0.774 1.00 91.75 87 THR A C 1
ATOM 688 O O . THR A 1 87 ? 12.794 10.759 0.431 1.00 91.75 87 THR A O 1
ATOM 691 N N . GLY A 1 88 ? 10.626 11.073 0.950 1.00 88.38 88 GLY A N 1
ATOM 692 C CA . GLY A 1 88 ? 10.204 9.685 0.765 1.00 88.38 88 GLY A CA 1
ATOM 693 C C . GLY A 1 88 ? 10.392 9.185 -0.669 1.00 88.38 88 GLY A C 1
ATOM 694 O O . GLY A 1 88 ? 10.989 8.129 -0.874 1.00 88.38 88 GLY A O 1
ATOM 695 N N . VAL A 1 89 ? 9.976 9.965 -1.671 1.00 89.75 89 VAL A N 1
ATOM 696 C CA . VAL A 1 89 ? 10.154 9.620 -3.095 1.00 89.75 89 VAL A CA 1
ATOM 697 C C . VAL A 1 89 ? 11.637 9.500 -3.455 1.00 89.75 89 VAL A C 1
ATOM 699 O O . VAL A 1 89 ? 12.041 8.519 -4.075 1.00 89.75 89 VAL A O 1
ATOM 702 N N . ASN A 1 90 ? 12.477 10.436 -3.005 1.00 90.19 90 ASN A N 1
ATOM 703 C CA . ASN A 1 90 ? 13.924 10.362 -3.230 1.00 90.19 90 ASN A CA 1
ATOM 704 C C . ASN A 1 90 ? 14.562 9.143 -2.552 1.00 90.19 90 ASN A C 1
ATOM 706 O O . ASN A 1 90 ? 15.510 8.561 -3.081 1.00 90.19 90 ASN A O 1
ATOM 710 N N . HIS A 1 91 ? 14.071 8.759 -1.373 1.00 88.38 91 HIS A N 1
ATOM 711 C CA . HIS A 1 91 ? 14.539 7.560 -0.690 1.00 88.38 91 HIS A CA 1
ATOM 712 C C . HIS A 1 91 ? 14.199 6.291 -1.479 1.00 88.38 91 HIS A C 1
ATOM 714 O O . HIS A 1 91 ? 15.063 5.431 -1.632 1.00 88.38 91 HIS A O 1
ATOM 720 N N . LEU A 1 92 ? 12.977 6.196 -2.007 1.00 88.69 92 LEU A N 1
ATOM 721 C CA . LEU A 1 92 ? 12.547 5.084 -2.857 1.00 88.69 92 LEU A CA 1
ATOM 722 C C . LEU A 1 92 ? 13.371 5.007 -4.141 1.00 88.69 92 LEU A C 1
ATOM 724 O O . LEU A 1 92 ? 13.886 3.941 -4.468 1.00 88.69 92 LEU A O 1
ATOM 728 N N . PHE A 1 93 ? 13.596 6.146 -4.797 1.00 89.75 93 PHE A N 1
ATOM 729 C CA . PHE A 1 93 ? 14.399 6.210 -6.015 1.00 89.75 93 PHE A CA 1
ATOM 730 C C . PHE A 1 93 ? 15.830 5.699 -5.797 1.00 89.75 93 PHE A C 1
ATOM 732 O O . PHE A 1 93 ? 16.335 4.906 -6.582 1.00 89.75 93 PHE A O 1
ATOM 739 N N . LYS A 1 94 ? 16.470 6.068 -4.678 1.00 89.88 94 LYS A N 1
ATOM 740 C CA . LYS A 1 94 ? 17.803 5.557 -4.292 1.00 89.88 94 LYS A CA 1
ATOM 741 C C . LYS A 1 94 ? 17.840 4.051 -3.998 1.00 89.88 94 LYS A C 1
ATOM 743 O O . LYS A 1 94 ? 18.919 3.507 -3.777 1.00 89.88 94 LYS A O 1
ATOM 748 N N . LYS A 1 95 ? 16.679 3.408 -3.900 1.00 85.94 95 LYS A N 1
ATOM 749 C CA . LYS A 1 95 ? 16.503 1.971 -3.672 1.00 85.94 95 LYS A CA 1
ATOM 750 C C . LYS A 1 95 ? 15.996 1.252 -4.924 1.00 85.94 95 LYS A C 1
ATOM 752 O O . LYS A 1 95 ? 15.566 0.113 -4.804 1.00 85.94 95 LYS A O 1
ATOM 757 N N . ASP A 1 96 ? 16.027 1.921 -6.076 1.00 86.00 96 ASP A N 1
ATOM 758 C CA . ASP A 1 96 ? 15.523 1.428 -7.360 1.00 86.00 96 ASP A CA 1
ATOM 759 C C . ASP A 1 96 ? 13.998 1.190 -7.380 1.00 86.00 96 ASP A C 1
ATOM 761 O O . ASP A 1 96 ? 13.477 0.459 -8.220 1.00 86.00 96 ASP A O 1
ATOM 765 N N . PHE A 1 97 ? 13.258 1.862 -6.487 1.00 85.94 97 PHE A N 1
ATOM 766 C CA . PHE A 1 97 ? 11.794 1.894 -6.488 1.00 85.94 97 PHE A CA 1
ATOM 767 C C . PHE A 1 97 ? 11.283 3.193 -7.112 1.00 85.94 97 PHE A C 1
ATOM 769 O O . PHE A 1 97 ? 11.703 4.291 -6.742 1.00 85.94 97 PHE A O 1
ATOM 776 N N . LEU A 1 98 ? 10.298 3.077 -8.002 1.00 83.31 98 LEU A N 1
ATOM 777 C CA . LEU A 1 98 ? 9.572 4.221 -8.546 1.00 83.31 98 LEU A CA 1
ATOM 778 C C . LEU A 1 98 ? 8.192 4.326 -7.893 1.00 83.31 98 LEU A C 1
ATOM 780 O O . LEU A 1 98 ? 7.377 3.411 -7.987 1.00 83.31 98 LEU A O 1
ATOM 784 N N . TRP A 1 99 ? 7.907 5.473 -7.279 1.00 75.31 99 TRP A N 1
ATOM 785 C CA . TRP A 1 99 ? 6.559 5.823 -6.835 1.00 75.31 99 TRP A CA 1
ATOM 786 C C . TRP A 1 99 ? 5.948 6.820 -7.818 1.00 75.31 99 TRP A C 1
ATOM 788 O O . TRP A 1 99 ? 6.514 7.883 -8.062 1.00 75.31 99 TRP A O 1
ATOM 798 N N . VAL A 1 100 ? 4.757 6.516 -8.336 1.00 66.88 100 VAL A N 1
ATOM 799 C CA . VAL A 1 100 ? 3.981 7.454 -9.160 1.00 66.88 100 VAL A CA 1
ATOM 800 C C . VAL A 1 100 ? 2.992 8.204 -8.270 1.00 66.88 100 VAL A C 1
ATOM 802 O O . VAL A 1 100 ? 2.019 7.627 -7.785 1.00 66.88 100 VAL A O 1
ATOM 805 N N . THR A 1 101 ? 3.241 9.487 -8.002 1.00 53.25 101 THR A N 1
ATOM 806 C CA . THR A 1 101 ? 2.261 10.351 -7.332 1.00 53.25 101 THR A CA 1
ATOM 807 C C . THR A 1 101 ? 1.344 10.961 -8.395 1.00 53.25 101 THR A C 1
ATOM 809 O O . THR A 1 101 ? 1.802 11.622 -9.323 1.00 53.25 101 THR A O 1
ATOM 812 N N . GLN A 1 102 ? 0.029 10.742 -8.297 1.00 44.72 102 GLN A N 1
ATOM 813 C CA . GLN A 1 102 ? -0.946 11.512 -9.080 1.00 44.72 102 GLN A CA 1
ATOM 814 C C . GLN A 1 102 ? -1.123 12.888 -8.429 1.00 44.72 102 GLN A C 1
ATOM 816 O O . GLN A 1 102 ? -2.103 13.136 -7.739 1.00 44.72 102 GLN A O 1
ATOM 821 N N . ASN A 1 103 ? -0.164 13.781 -8.649 1.00 37.91 103 ASN A N 1
ATOM 822 C CA . ASN A 1 103 ? -0.397 15.217 -8.579 1.00 37.91 103 ASN A CA 1
ATOM 823 C C . ASN A 1 103 ? -0.248 15.721 -10.010 1.00 37.91 103 ASN A C 1
ATOM 825 O O . ASN A 1 103 ? 0.853 15.656 -10.539 1.00 37.91 103 ASN A O 1
ATOM 829 N N . HIS A 1 104 ? -1.368 16.097 -10.640 1.00 34.22 104 HIS A N 1
ATOM 830 C CA . HIS A 1 104 ? -1.468 16.740 -11.957 1.00 34.22 104 HIS A CA 1
ATOM 831 C C . HIS A 1 104 ? -0.178 16.730 -12.799 1.00 34.22 104 HIS A C 1
ATOM 833 O O . HIS A 1 104 ? 0.611 17.673 -12.772 1.00 34.22 104 HIS A O 1
ATOM 839 N N . LEU A 1 105 ? -0.000 15.665 -13.586 1.00 27.80 105 LEU A N 1
ATOM 840 C CA . LEU A 1 105 ? 0.877 15.704 -14.750 1.00 27.80 105 LEU A CA 1
ATOM 841 C C . LEU A 1 105 ? 0.270 16.706 -15.739 1.00 27.80 105 LEU A C 1
ATOM 843 O O . LEU A 1 105 ? -0.720 16.400 -16.403 1.00 27.80 105 LEU A O 1
ATOM 847 N N . THR A 1 106 ? 0.845 17.901 -15.808 1.00 26.73 106 THR A N 1
ATOM 848 C CA .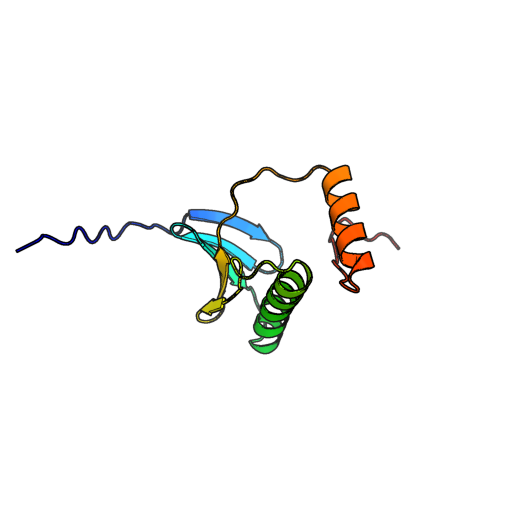 THR A 1 106 ? 0.799 18.705 -17.032 1.00 26.73 106 THR A CA 1
ATOM 849 C C . THR A 1 106 ? 2.131 18.448 -17.724 1.00 26.73 106 THR A C 1
ATOM 851 O O . THR A 1 106 ? 3.175 18.714 -17.126 1.00 26.73 106 THR A O 1
ATOM 854 N N . PHE A 1 107 ? 2.078 17.821 -18.901 1.00 41.12 107 PHE A N 1
ATOM 855 C CA . PHE A 1 107 ? 3.214 17.720 -19.819 1.00 41.12 107 PHE A CA 1
ATOM 856 C C . PHE A 1 107 ? 3.615 19.107 -20.326 1.00 41.12 107 PHE A C 1
ATOM 858 O O . PHE A 1 107 ? 2.705 19.963 -20.443 1.00 41.12 107 PHE A O 1
#

Foldseek 3Di:
DDDDPPDVPLPFAWPDDDPFFTWTDRPQKIKTQGDPDDPVVLVVVQVLVVVVCVVVVHPPWHWDDDPRITMTGDDDDDDDDPVRVVVVQVVCVVVVHHDDDPDDDDD

Secondary structure (DSSP, 8-state):
------------EEEEEETTEEEEEETTEEEEEESS--HHHHHHHHHHHHHHHHHTT-GGG--EEETTEEEEE-----PPPHHHHHHHHHHHHTTTPPP---S----

Sequence (107 aa):
MLKINYNPDEVKQLLGKGSRGTVYKEGETVLKKTKDLTPNEIFHEANMCDEYNITKRSFQNAATIVDNCIKMPFVNGETPSFQDTLTGVNHLFKKDFLWVTQNHLTF

Radius of gyration: 16.54 Å; chains: 1; bounding box: 37×41×51 Å

Organism: NCBI:txid65700

pLDDT: mean 78.81, std 17.39, range [26.73, 94.06]